Protein AF-A0A090AE04-F1 (afdb_monomer_lite)

Secondary structure (DSSP, 8-state):
-HHHHHHHHTT-SS---EEEES--SSS--HHHHHHHHHHHTT-SS-EEEE--TTSS----TT-SS------HHHHHHHHTTSSTT-S-PPP----

pLDDT: mean 79.74, std 17.1, range [38.91, 97.5]

Organism: NCBI:txid40754

Foldseek 3Di:
DLLVVLVVQQPDPPDQEEEAEEPQDQAQAPVSLVVSLVSNVSHPHAYYYDHDPRNAQDPPVPDPDGDRHDHPVVSCVSNPARHPRDDPDPDPPDD

Radius of gyration: 15.52 Å; chains: 1; bounding box: 36×17×54 Å

Sequence (95 aa):
MLQSTVKAINKVDDIDFVIVLGDLTKDAEPWNVDRFQEVMDELNMPWYVILGTNDISPVDTQATAQEPGVTHATMISTFQGHGFNGPQHPRRTNQ

InterPro domains:
  IPR004843 Calcineurin-like, phosphoesterase domain [PF00149] (3-55)
  IPR029052 Metallo-dependent phosphatase-like [SSF56300] (2-68)
  IPR042283 GpdQ, catalytic alpha/beta sandwich domain [G3DSA:3.60.21.40] (1-82)

Structure (mmCIF, N/CA/C/O backbone):
data_AF-A0A090AE04-F1
#
_entry.id   AF-A0A090AE04-F1
#
loop_
_atom_site.group_PDB
_atom_site.id
_atom_site.type_symbol
_atom_site.label_atom_id
_atom_site.label_alt_id
_atom_site.label_comp_id
_atom_site.label_asym_id
_atom_site.label_entity_id
_atom_site.label_seq_id
_atom_site.pdbx_PDB_ins_code
_atom_site.Cartn_x
_atom_site.Cartn_y
_atom_site.Cartn_z
_atom_site.occupancy
_atom_site.B_iso_or_equiv
_atom_site.auth_seq_id
_atom_site.auth_comp_id
_atom_site.auth_asym_id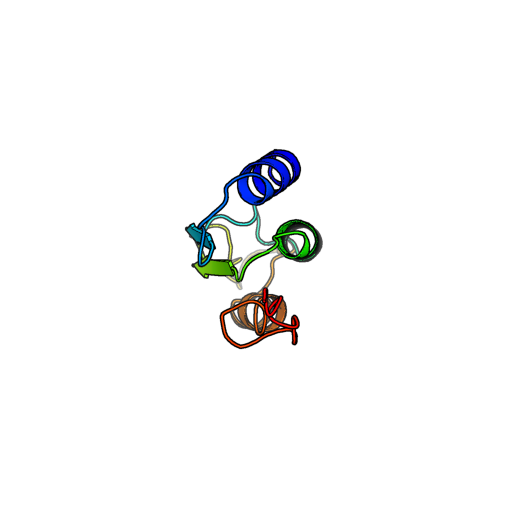
_atom_site.auth_atom_id
_atom_site.pdbx_PDB_model_num
ATOM 1 N N . MET A 1 1 ? -8.739 6.019 -7.085 1.00 84.50 1 MET A N 1
ATOM 2 C CA . MET A 1 1 ? -9.478 4.794 -6.709 1.00 84.50 1 MET A CA 1
ATOM 3 C C . MET A 1 1 ? -8.983 4.243 -5.374 1.00 84.50 1 MET A C 1
ATOM 5 O O . MET A 1 1 ? -9.778 4.214 -4.449 1.00 84.50 1 MET A O 1
ATOM 9 N N . LEU A 1 2 ? -7.687 3.928 -5.229 1.00 92.81 2 LEU A N 1
ATOM 10 C CA . LEU A 1 2 ? -7.108 3.366 -3.994 1.00 92.81 2 LEU A CA 1
ATOM 11 C C . LEU A 1 2 ? -7.425 4.169 -2.715 1.00 92.81 2 LEU A C 1
ATOM 13 O O . LEU A 1 2 ? -7.951 3.609 -1.761 1.00 92.81 2 LEU A O 1
ATOM 17 N N . GLN A 1 3 ? -7.224 5.492 -2.719 1.00 95.81 3 GLN A N 1
ATOM 18 C CA . GLN A 1 3 ? -7.538 6.348 -1.558 1.00 95.81 3 GLN A CA 1
ATOM 19 C C . GLN A 1 3 ? -9.007 6.270 -1.115 1.00 95.81 3 GLN A C 1
ATOM 21 O O . GLN A 1 3 ? -9.317 6.335 0.072 1.00 95.81 3 GLN A O 1
ATOM 26 N N . SER A 1 4 ? -9.939 6.150 -2.064 1.00 96.88 4 SER A N 1
ATOM 27 C CA . SER A 1 4 ? -11.364 6.010 -1.750 1.00 96.88 4 SER A CA 1
ATOM 28 C C . SER A 1 4 ? -11.651 4.666 -1.083 1.00 96.88 4 SER A C 1
ATOM 30 O O . SER A 1 4 ? -12.464 4.616 -0.164 1.00 96.88 4 SER A O 1
ATOM 32 N N . THR A 1 5 ? -10.957 3.606 -1.506 1.00 96.50 5 THR A N 1
ATOM 33 C CA . THR A 1 5 ? -11.030 2.274 -0.897 1.00 96.50 5 THR A CA 1
ATOM 34 C C . THR A 1 5 ? -10.484 2.285 0.525 1.00 96.50 5 THR A C 1
ATOM 36 O O . THR A 1 5 ? -11.178 1.829 1.427 1.00 96.50 5 THR A O 1
ATOM 39 N N . VAL A 1 6 ? -9.311 2.882 0.762 1.00 97.06 6 VAL A N 1
ATOM 40 C CA . VAL A 1 6 ? -8.736 3.015 2.114 1.00 97.06 6 VAL A CA 1
ATOM 41 C C . VAL A 1 6 ? -9.695 3.753 3.053 1.00 97.06 6 VAL A C 1
ATOM 43 O O . VAL A 1 6 ? -10.023 3.266 4.133 1.00 97.06 6 VAL A O 1
ATOM 46 N N . LYS A 1 7 ? -10.273 4.872 2.596 1.00 97.06 7 LYS A N 1
ATOM 47 C CA . LYS A 1 7 ? -11.298 5.608 3.357 1.00 97.06 7 LYS A CA 1
ATOM 48 C C . LYS A 1 7 ? -12.569 4.805 3.624 1.00 97.06 7 LYS A C 1
ATOM 50 O O . LYS A 1 7 ? -13.276 5.119 4.578 1.00 97.06 7 LYS A O 1
ATOM 55 N N . ALA A 1 8 ? -12.910 3.846 2.768 1.00 97.50 8 ALA A N 1
ATOM 56 C CA . ALA A 1 8 ? -14.056 2.970 2.975 1.00 97.50 8 ALA A CA 1
ATOM 57 C C . ALA A 1 8 ? -13.732 1.869 3.994 1.00 97.50 8 ALA A C 1
ATOM 59 O O . ALA A 1 8 ? -14.524 1.662 4.907 1.00 97.50 8 ALA A O 1
ATOM 60 N N . ILE A 1 9 ? -12.557 1.239 3.888 1.00 96.56 9 ILE A N 1
ATOM 61 C CA . ILE A 1 9 ? -12.075 0.216 4.829 1.00 96.56 9 ILE A CA 1
ATOM 62 C C . ILE A 1 9 ? -12.004 0.784 6.249 1.00 96.56 9 ILE A C 1
ATOM 64 O O . ILE A 1 9 ? -12.529 0.179 7.173 1.00 96.56 9 ILE A O 1
ATOM 68 N N . ASN A 1 10 ? -11.480 2.001 6.415 1.00 95.88 10 ASN A N 1
ATOM 69 C CA . ASN A 1 10 ? -11.385 2.667 7.719 1.00 95.88 10 ASN A CA 1
ATOM 70 C C . ASN A 1 10 ? -12.735 2.965 8.402 1.00 95.88 10 ASN A C 1
ATOM 72 O O . ASN A 1 10 ? -12.737 3.386 9.557 1.00 95.88 10 ASN A O 1
ATOM 76 N N . LYS A 1 11 ? -13.868 2.810 7.702 1.00 96.75 11 LYS A N 1
ATOM 77 C CA . LYS A 1 11 ? -15.223 2.959 8.265 1.00 96.75 11 LYS A CA 1
ATOM 78 C C . LYS A 1 11 ? -15.849 1.628 8.679 1.00 96.75 11 LYS A C 1
ATOM 80 O O . LYS A 1 11 ? -16.958 1.639 9.205 1.00 96.75 11 LYS A O 1
ATOM 85 N N . VAL A 1 12 ? -15.204 0.509 8.363 1.00 95.19 12 VAL A N 1
ATOM 86 C CA . VAL A 1 12 ? -15.659 -0.820 8.754 1.00 95.19 12 VAL A CA 1
ATOM 87 C C . VAL A 1 12 ? -15.004 -1.145 10.088 1.00 95.19 12 VAL A C 1
ATOM 89 O O . VAL A 1 12 ? -13.780 -1.233 10.182 1.00 95.19 12 VAL A O 1
ATOM 92 N N . ASP A 1 13 ? -15.828 -1.288 11.119 1.00 90.38 13 ASP A N 1
ATOM 93 C CA . ASP A 1 13 ? -15.381 -1.795 12.411 1.00 90.38 13 ASP A CA 1
ATOM 94 C C . ASP A 1 13 ? -15.061 -3.300 12.297 1.00 90.38 13 ASP A C 1
ATOM 96 O O . ASP A 1 13 ? -15.595 -3.982 11.423 1.00 90.38 13 ASP A O 1
ATOM 100 N N . ASP A 1 14 ? -14.218 -3.824 13.194 1.00 93.19 14 ASP A N 1
ATOM 101 C CA . ASP A 1 14 ? -13.904 -5.265 13.304 1.00 93.19 14 ASP A CA 1
ATOM 102 C C . ASP A 1 14 ? -13.069 -5.865 12.147 1.00 93.19 14 ASP A C 1
ATOM 104 O O . ASP A 1 14 ? -13.181 -7.042 11.812 1.00 93.19 14 ASP A O 1
ATOM 108 N N . ILE A 1 15 ? -12.200 -5.062 11.520 1.00 92.31 15 ILE A N 1
ATOM 109 C CA . ILE A 1 15 ? -11.152 -5.566 10.616 1.00 92.31 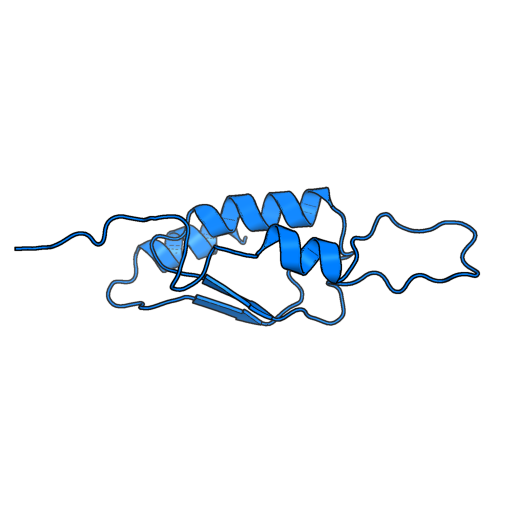15 ILE A CA 1
ATOM 110 C C . ILE A 1 15 ? -9.831 -5.673 11.378 1.00 92.31 15 ILE A C 1
ATOM 112 O O . ILE A 1 15 ? -9.240 -4.659 11.751 1.00 92.31 15 ILE A O 1
ATOM 116 N N . ASP A 1 16 ? -9.329 -6.898 11.536 1.00 91.12 16 ASP A N 1
ATOM 117 C CA . ASP A 1 16 ? -8.039 -7.149 12.189 1.00 91.12 16 ASP A CA 1
ATOM 118 C C . ASP A 1 16 ? -6.836 -6.733 11.329 1.00 91.12 16 ASP A C 1
ATOM 120 O O . ASP A 1 16 ? -5.821 -6.280 11.857 1.00 91.12 16 ASP A O 1
ATOM 124 N N . PHE A 1 17 ? -6.918 -6.923 10.008 1.00 93.44 17 PHE A N 1
ATOM 125 C CA . PHE A 1 17 ? -5.870 -6.564 9.049 1.00 93.44 17 PHE A CA 1
ATOM 126 C C . PHE A 1 17 ? -6.384 -6.583 7.601 1.00 93.44 17 PHE A C 1
ATOM 128 O O . PHE A 1 17 ? -7.434 -7.150 7.296 1.00 93.44 17 PHE A O 1
ATOM 135 N N . VAL A 1 18 ? -5.597 -6.012 6.688 1.00 94.50 18 VAL A N 1
ATOM 136 C CA . VAL A 1 18 ? -5.841 -6.012 5.237 1.00 94.50 18 VAL A CA 1
ATOM 137 C C . VAL A 1 18 ? -4.749 -6.800 4.508 1.00 94.50 18 VAL A C 1
ATOM 139 O O . VAL A 1 18 ? -3.577 -6.730 4.870 1.00 94.50 18 VAL A O 1
ATOM 142 N N . ILE A 1 19 ? -5.113 -7.531 3.451 1.00 94.38 19 ILE A N 1
ATOM 143 C CA . ILE A 1 19 ? -4.157 -8.133 2.510 1.00 94.38 19 ILE A CA 1
ATOM 144 C C . ILE A 1 19 ? -4.455 -7.613 1.103 1.00 94.38 19 ILE A C 1
ATOM 146 O O . ILE A 1 19 ? -5.594 -7.689 0.643 1.00 94.38 19 ILE A O 1
ATOM 150 N N . VAL A 1 20 ? -3.425 -7.133 0.408 1.00 94.00 20 VAL A N 1
ATOM 151 C CA . VAL A 1 20 ? -3.478 -6.767 -1.012 1.00 94.00 20 VAL A CA 1
ATOM 152 C C . VAL A 1 20 ? -2.808 -7.864 -1.839 1.00 94.00 20 VAL A C 1
ATOM 154 O O . VA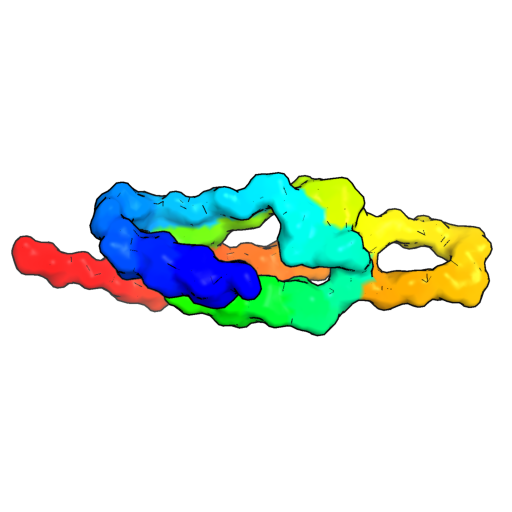L A 1 20 ? -1.667 -8.247 -1.582 1.00 94.00 20 VAL A O 1
ATOM 157 N N . LEU A 1 21 ? -3.538 -8.398 -2.817 1.00 92.38 21 LEU A N 1
ATOM 158 C CA . LEU A 1 21 ? -3.180 -9.614 -3.553 1.00 92.38 21 LEU A CA 1
ATOM 159 C C . LEU A 1 21 ? -2.473 -9.314 -4.886 1.00 92.38 21 LEU A C 1
ATOM 161 O O . LEU A 1 21 ? -2.907 -9.790 -5.932 1.00 92.38 21 LEU A O 1
ATOM 165 N N . GLY A 1 22 ? -1.382 -8.549 -4.836 1.00 89.69 22 GLY A N 1
ATOM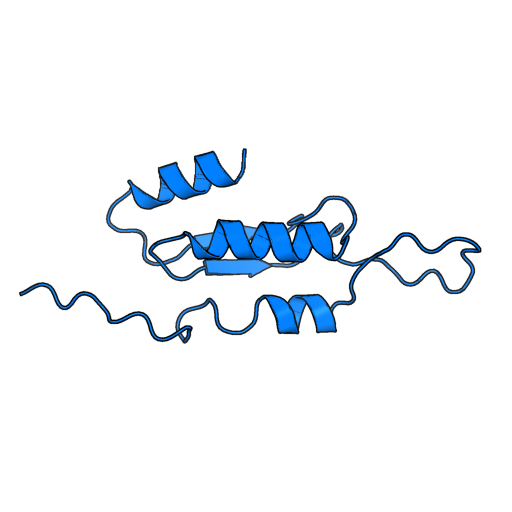 166 C CA . GLY A 1 22 ? -0.539 -8.261 -5.999 1.00 89.69 22 GLY A CA 1
ATOM 167 C C . GLY A 1 22 ? -1.075 -7.204 -6.952 1.00 89.69 22 GLY A C 1
ATOM 168 O O . GLY A 1 22 ? -2.152 -6.643 -6.750 1.00 89.69 22 GLY A O 1
ATOM 169 N N . ASP A 1 23 ? -0.256 -6.933 -7.969 1.00 88.69 23 ASP A N 1
ATOM 170 C CA . ASP A 1 23 ? -0.420 -5.865 -8.955 1.00 88.69 23 ASP A CA 1
ATOM 171 C C . ASP A 1 23 ? -0.661 -4.513 -8.263 1.00 88.69 23 ASP A C 1
ATOM 173 O O . ASP A 1 23 ? -1.606 -3.773 -8.549 1.00 88.69 23 ASP A O 1
ATOM 177 N N . LEU A 1 24 ? 0.218 -4.215 -7.301 1.00 89.19 24 LEU A N 1
ATOM 178 C CA . LEU A 1 24 ? 0.237 -2.979 -6.516 1.00 89.19 24 LEU A CA 1
ATOM 179 C C . LEU A 1 24 ? 0.471 -1.767 -7.419 1.00 89.19 24 LEU A C 1
ATOM 181 O O . LEU A 1 24 ? -0.069 -0.682 -7.190 1.00 89.19 24 LEU A O 1
ATOM 185 N N . THR A 1 25 ? 1.285 -1.966 -8.454 1.00 86.38 25 THR A N 1
ATOM 186 C CA . THR A 1 25 ? 1.613 -0.960 -9.459 1.00 86.38 25 THR A CA 1
ATOM 187 C C . THR A 1 25 ? 1.460 -1.529 -10.866 1.00 86.38 25 THR A C 1
ATOM 189 O O . THR A 1 25 ? 1.403 -2.739 -11.064 1.00 86.38 25 THR A O 1
ATOM 192 N N . LYS A 1 26 ? 1.378 -0.639 -11.861 1.00 83.12 26 LYS A N 1
ATOM 193 C CA . LYS A 1 26 ? 1.258 -1.044 -13.265 1.00 83.12 26 LYS A CA 1
ATOM 194 C C . LYS A 1 26 ? 2.578 -1.576 -13.832 1.00 83.12 26 LYS A C 1
ATOM 196 O O . LYS A 1 26 ? 2.551 -2.569 -14.543 1.00 83.12 26 LYS A O 1
ATOM 201 N N . ASP A 1 27 ? 3.688 -0.908 -13.513 1.00 80.50 27 ASP A N 1
ATOM 202 C CA . ASP A 1 27 ? 4.989 -1.132 -14.160 1.00 80.50 27 ASP A CA 1
ATOM 203 C C . ASP A 1 27 ? 6.167 -1.129 -13.144 1.00 80.50 27 ASP A C 1
ATOM 205 O O . ASP A 1 27 ? 7.310 -0.867 -13.504 1.00 80.50 27 ASP A O 1
ATOM 209 N N . ALA A 1 28 ? 5.912 -1.373 -11.847 1.00 82.81 28 ALA A N 1
ATOM 210 C CA . ALA A 1 28 ? 6.925 -1.365 -10.773 1.00 82.81 28 ALA A CA 1
ATOM 211 C C . ALA A 1 28 ? 7.725 -0.050 -10.627 1.00 82.81 28 ALA A C 1
ATOM 213 O O . ALA A 1 28 ? 8.821 -0.042 -10.060 1.00 82.81 28 ALA A O 1
ATOM 214 N N . GLU A 1 29 ? 7.192 1.070 -11.121 1.00 88.06 29 GLU A N 1
ATOM 215 C CA . GLU A 1 29 ? 7.878 2.365 -11.087 1.00 88.06 29 GLU A CA 1
ATOM 216 C C . GLU A 1 29 ? 8.077 2.855 -9.641 1.00 88.06 29 GLU A C 1
ATOM 218 O O . GLU A 1 29 ? 7.101 2.886 -8.883 1.00 88.06 29 GLU A O 1
ATOM 223 N N . PRO A 1 30 ? 9.286 3.313 -9.24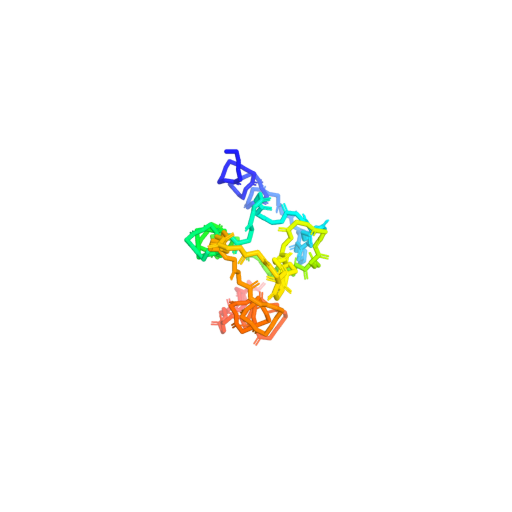9 1.00 87.19 30 PRO A N 1
ATOM 224 C CA . PRO A 1 30 ? 9.580 3.684 -7.862 1.00 87.19 30 PRO A CA 1
ATOM 225 C C . PRO A 1 30 ? 8.578 4.674 -7.253 1.00 87.19 30 PRO A C 1
ATOM 227 O O . PRO A 1 30 ? 8.094 4.465 -6.148 1.00 87.19 30 PRO A O 1
ATOM 230 N N . TRP A 1 31 ? 8.174 5.704 -8.004 1.00 89.00 31 TRP A N 1
ATOM 231 C CA . TRP A 1 31 ? 7.211 6.701 -7.522 1.00 89.00 31 TRP A CA 1
ATOM 232 C C . TRP A 1 31 ? 5.802 6.136 -7.315 1.00 89.00 31 TRP A C 1
ATOM 234 O O . TRP A 1 31 ? 5.067 6.638 -6.468 1.00 89.00 31 TRP A O 1
ATOM 244 N N . ASN A 1 32 ? 5.401 5.106 -8.066 1.00 90.06 32 ASN A N 1
ATOM 245 C CA . ASN A 1 32 ? 4.118 4.439 -7.848 1.00 90.06 32 ASN A CA 1
ATOM 246 C C . ASN A 1 32 ? 4.177 3.533 -6.620 1.00 90.06 32 ASN A C 1
ATOM 248 O O . ASN A 1 32 ? 3.175 3.410 -5.921 1.00 90.06 32 ASN A O 1
ATOM 252 N N . VAL A 1 33 ? 5.337 2.931 -6.351 1.00 90.75 33 VAL A N 1
ATOM 253 C CA . VAL A 1 33 ? 5.578 2.132 -5.146 1.00 90.75 33 VAL A CA 1
ATOM 254 C C . VAL A 1 33 ? 5.520 3.022 -3.903 1.00 90.75 33 VAL A C 1
ATOM 256 O O . VAL A 1 33 ? 4.761 2.721 -2.981 1.00 90.75 33 VAL A O 1
ATOM 259 N N . ASP A 1 34 ? 6.221 4.158 -3.923 1.00 91.12 34 ASP A N 1
ATOM 260 C CA . ASP A 1 34 ? 6.182 5.153 -2.845 1.00 91.12 34 ASP A CA 1
ATOM 261 C C . ASP A 1 34 ? 4.750 5.665 -2.637 1.00 91.12 34 ASP A C 1
ATOM 263 O O . ASP A 1 34 ? 4.220 5.663 -1.526 1.00 91.12 34 ASP A O 1
ATOM 267 N N . ARG A 1 35 ? 4.063 6.024 -3.730 1.00 93.50 35 ARG A N 1
ATOM 268 C CA . ARG A 1 35 ? 2.686 6.521 -3.667 1.00 93.50 35 ARG A CA 1
ATOM 269 C C . ARG A 1 35 ? 1.704 5.472 -3.150 1.00 93.50 35 ARG A C 1
ATOM 271 O O . ARG A 1 35 ? 0.753 5.824 -2.453 1.00 93.50 35 ARG A O 1
ATOM 278 N N . PHE A 1 36 ? 1.891 4.205 -3.510 1.00 94.06 36 PHE A N 1
ATOM 279 C CA . PHE A 1 36 ? 1.088 3.105 -2.989 1.00 94.06 36 PHE A CA 1
ATOM 280 C C . PHE A 1 36 ? 1.267 2.991 -1.474 1.00 94.06 36 PHE A C 1
ATOM 282 O O . PHE A 1 36 ? 0.268 2.973 -0.754 1.00 94.06 36 PHE A O 1
ATOM 289 N N . GLN A 1 37 ? 2.516 2.988 -0.996 1.00 92.75 37 GLN A N 1
ATOM 290 C CA . GLN A 1 37 ? 2.827 2.928 0.430 1.00 92.75 37 GLN A CA 1
ATOM 291 C C . GLN A 1 37 ? 2.171 4.086 1.191 1.00 92.75 37 GLN A C 1
ATOM 293 O O . GLN A 1 37 ? 1.430 3.842 2.135 1.00 92.75 37 GLN A O 1
ATOM 298 N N . GLU A 1 38 ? 2.355 5.328 0.736 1.00 93.81 38 GLU A N 1
ATOM 299 C CA . GLU A 1 38 ? 1.763 6.511 1.375 1.00 93.81 38 GLU A CA 1
ATOM 300 C C . GLU A 1 38 ? 0.245 6.400 1.560 1.00 93.81 38 GLU A C 1
ATOM 302 O O . GLU A 1 38 ? -0.296 6.844 2.567 1.00 93.81 38 GLU A O 1
ATOM 307 N N . VAL A 1 39 ? -0.462 5.842 0.570 1.00 95.56 39 VAL A N 1
ATOM 308 C CA . VAL A 1 39 ? -1.919 5.672 0.650 1.00 95.56 39 VAL A CA 1
ATOM 309 C C . VAL A 1 39 ? -2.295 4.531 1.593 1.00 95.56 39 VAL A C 1
ATOM 311 O O . VAL A 1 39 ? -3.296 4.637 2.298 1.00 95.56 39 VAL A O 1
ATOM 314 N N . MET A 1 40 ? -1.533 3.439 1.599 1.00 94.69 40 MET A N 1
ATOM 315 C CA . MET A 1 40 ? -1.778 2.300 2.485 1.00 94.69 40 MET A CA 1
ATOM 316 C C . MET A 1 40 ? -1.470 2.625 3.949 1.00 94.69 40 MET A C 1
ATOM 318 O O . MET A 1 40 ? -2.179 2.142 4.828 1.00 94.69 40 MET A O 1
ATOM 322 N N . ASP A 1 41 ? -0.509 3.514 4.207 1.00 92.62 41 ASP A N 1
ATOM 323 C CA . ASP A 1 41 ? -0.177 4.031 5.541 1.00 92.62 41 ASP A CA 1
ATOM 324 C C . ASP A 1 41 ? -1.323 4.860 6.163 1.00 92.62 41 ASP A C 1
ATOM 326 O O . ASP A 1 41 ? -1.311 5.140 7.360 1.00 92.62 41 ASP A O 1
ATOM 330 N N . GLU A 1 42 ? -2.357 5.218 5.386 1.00 94.62 42 GLU A N 1
ATOM 331 C CA . GLU A 1 42 ? -3.598 5.809 5.907 1.00 94.62 42 GLU A CA 1
ATOM 332 C C . GLU A 1 42 ? -4.569 4.761 6.508 1.00 94.62 42 GLU A C 1
ATOM 334 O O . GLU A 1 42 ? -5.596 5.148 7.075 1.00 94.62 42 GLU A O 1
ATOM 339 N N . LEU A 1 43 ? -4.317 3.449 6.381 1.00 93.81 43 LEU A N 1
ATOM 340 C CA . LEU A 1 43 ? -5.147 2.405 7.004 1.00 93.81 43 LEU A CA 1
ATOM 341 C C . LEU A 1 43 ? -5.002 2.407 8.533 1.00 93.81 43 LEU A C 1
ATOM 343 O O . LEU A 1 43 ? -3.910 2.496 9.082 1.00 93.81 43 LEU A O 1
ATOM 347 N N . ASN A 1 44 ? -6.123 2.229 9.235 1.00 92.31 44 ASN A N 1
ATOM 348 C CA . ASN A 1 44 ? -6.166 2.197 10.704 1.00 92.31 44 ASN A CA 1
ATOM 349 C C . ASN A 1 44 ? -5.748 0.844 11.314 1.00 92.31 44 ASN A C 1
ATOM 351 O O . ASN A 1 44 ? -5.762 0.687 12.536 1.00 92.31 44 ASN A O 1
ATOM 355 N N . MET A 1 45 ? -5.440 -0.145 10.480 1.00 91.44 45 MET A N 1
ATOM 356 C CA . MET A 1 45 ? -5.120 -1.520 10.853 1.00 91.44 45 MET A CA 1
ATOM 357 C C . MET A 1 45 ? -3.885 -2.007 10.084 1.00 91.44 45 MET A C 1
ATOM 359 O O . MET A 1 45 ? -3.569 -1.449 9.031 1.00 91.44 45 MET A O 1
ATOM 363 N N . PRO A 1 46 ? -3.203 -3.061 10.569 1.00 92.06 46 PRO A N 1
ATOM 364 C CA . PRO A 1 46 ? -2.084 -3.663 9.857 1.00 92.06 46 PRO A CA 1
ATOM 365 C C . PRO A 1 46 ? -2.452 -4.066 8.431 1.00 92.06 46 PRO A C 1
ATOM 367 O O . PRO A 1 46 ? -3.559 -4.553 8.175 1.00 92.06 46 PRO A O 1
ATOM 370 N N . TRP A 1 47 ? -1.498 -3.942 7.515 1.00 93.00 47 TRP A N 1
ATOM 371 C CA . TRP A 1 47 ? -1.682 -4.376 6.138 1.00 93.00 47 TRP A CA 1
ATOM 372 C C . TRP A 1 47 ? -0.487 -5.174 5.624 1.00 93.00 47 TRP A C 1
ATOM 374 O O . TRP A 1 47 ? 0.649 -5.027 6.075 1.00 93.00 47 TRP A O 1
ATOM 384 N N . TYR A 1 48 ? -0.772 -6.061 4.678 1.00 92.00 48 TYR A N 1
ATOM 385 C CA . TYR A 1 48 ? 0.211 -6.906 4.015 1.00 92.00 48 TYR A CA 1
ATOM 386 C C . TYR A 1 48 ? 0.004 -6.854 2.513 1.00 92.00 48 TYR A C 1
ATOM 388 O O . TYR A 1 48 ? -1.120 -6.715 2.028 1.00 92.00 48 TYR A O 1
ATOM 396 N N . VAL A 1 49 ? 1.090 -7.038 1.776 1.00 92.00 49 VAL A N 1
ATOM 397 C CA . VAL A 1 49 ? 1.061 -7.188 0.325 1.00 92.00 49 VAL A CA 1
ATOM 398 C C . VAL A 1 49 ? 1.653 -8.530 -0.067 1.00 92.00 49 VAL A C 1
ATOM 400 O O . VAL A 1 49 ? 2.616 -9.011 0.530 1.00 92.00 49 VAL A O 1
ATOM 403 N N . ILE A 1 50 ? 1.071 -9.122 -1.097 1.00 90.56 50 ILE A N 1
ATOM 404 C CA . ILE A 1 50 ? 1.683 -10.185 -1.887 1.00 90.56 50 ILE A CA 1
ATOM 405 C C . ILE A 1 50 ? 2.106 -9.535 -3.202 1.00 90.56 50 ILE A C 1
ATOM 407 O O . ILE A 1 50 ? 1.361 -8.709 -3.715 1.00 90.56 50 ILE A O 1
ATOM 411 N N . LEU A 1 51 ? 3.285 -9.864 -3.731 1.00 87.88 51 LEU A N 1
ATOM 412 C CA . LEU A 1 51 ? 3.722 -9.332 -5.025 1.00 87.88 51 LEU A CA 1
ATOM 413 C C . LEU A 1 51 ? 3.027 -10.082 -6.165 1.00 87.88 51 LEU A C 1
ATOM 415 O O . LEU A 1 51 ? 2.984 -11.314 -6.171 1.00 87.88 51 LEU A O 1
ATOM 419 N N . GLY A 1 52 ? 2.475 -9.321 -7.105 1.00 83.38 52 GLY A N 1
ATOM 420 C CA . GLY A 1 52 ? 1.880 -9.798 -8.346 1.00 83.38 52 GLY A CA 1
ATOM 421 C C . GLY A 1 52 ? 2.889 -9.874 -9.487 1.00 83.38 52 GLY A C 1
ATOM 422 O O . GLY A 1 52 ? 4.094 -9.700 -9.305 1.00 83.38 52 GLY A O 1
ATOM 423 N N . THR A 1 53 ? 2.384 -10.140 -10.691 1.00 79.44 53 THR A N 1
ATOM 424 C CA . THR A 1 53 ? 3.244 -10.331 -11.872 1.00 79.44 53 THR A CA 1
ATOM 425 C C . THR A 1 53 ? 3.815 -9.003 -12.373 1.00 79.44 53 THR A C 1
ATOM 427 O O . THR A 1 53 ? 4.924 -8.989 -12.895 1.00 79.44 53 THR A O 1
ATOM 430 N N . ASN A 1 54 ? 3.096 -7.892 -12.176 1.00 77.75 54 ASN A N 1
ATOM 431 C CA . ASN A 1 54 ? 3.509 -6.561 -12.640 1.00 77.75 54 ASN A CA 1
ATOM 432 C C . ASN A 1 54 ? 4.313 -5.759 -11.600 1.00 77.75 54 ASN A C 1
ATOM 434 O O . ASN A 1 54 ? 4.743 -4.639 -11.863 1.00 77.75 54 ASN A O 1
ATOM 438 N N . ASP A 1 55 ? 4.532 -6.321 -10.410 1.00 73.62 55 ASP A N 1
ATOM 439 C CA . ASP A 1 55 ? 5.196 -5.631 -9.297 1.00 73.62 55 ASP A CA 1
ATOM 440 C C . ASP A 1 55 ? 6.722 -5.744 -9.329 1.00 73.62 55 ASP A C 1
ATOM 442 O O . ASP A 1 55 ? 7.418 -5.166 -8.498 1.00 73.62 55 ASP A O 1
ATOM 446 N N . ILE A 1 56 ? 7.270 -6.503 -10.272 1.00 71.19 56 ILE A N 1
ATOM 447 C CA . ILE A 1 56 ? 8.709 -6.673 -10.427 1.00 71.19 56 ILE A CA 1
ATOM 448 C C . ILE A 1 56 ? 9.038 -6.454 -11.891 1.00 71.19 56 ILE A C 1
ATOM 450 O O . ILE A 1 56 ? 8.468 -7.108 -12.760 1.00 71.19 56 ILE A O 1
ATOM 454 N N . SER A 1 57 ? 10.005 -5.582 -12.160 1.00 66.19 57 SER A N 1
ATOM 455 C CA . SER A 1 57 ? 10.566 -5.488 -13.501 1.00 66.19 57 SER A CA 1
ATOM 456 C C . SER A 1 57 ? 11.580 -6.620 -13.692 1.00 66.19 57 SER A C 1
ATOM 458 O O . SER A 1 57 ? 12.585 -6.666 -12.967 1.00 66.19 57 SER A O 1
ATOM 460 N N . PRO A 1 58 ? 11.344 -7.583 -14.606 1.00 60.03 58 PRO A N 1
ATOM 461 C CA . PRO A 1 58 ? 12.391 -8.511 -14.988 1.00 60.03 58 PRO A CA 1
ATOM 462 C C . PRO A 1 58 ? 13.513 -7.689 -15.617 1.00 60.03 58 PRO A C 1
ATOM 464 O O . PRO A 1 58 ? 13.300 -6.968 -16.589 1.00 60.03 58 PRO A O 1
ATOM 467 N N . VAL A 1 59 ? 14.718 -7.787 -15.054 1.00 56.56 59 VAL A N 1
ATOM 468 C CA . VAL A 1 59 ? 15.900 -7.161 -15.646 1.00 56.56 59 VAL A CA 1
ATOM 469 C C . VAL A 1 59 ? 16.153 -7.850 -16.982 1.00 56.56 59 VAL A C 1
ATOM 471 O O . VAL A 1 59 ? 16.797 -8.899 -17.041 1.00 56.56 59 VAL A O 1
ATOM 474 N N . ASP A 1 60 ? 15.636 -7.278 -18.064 1.00 59.47 60 ASP A N 1
ATOM 475 C CA . ASP A 1 60 ? 16.031 -7.691 -19.396 1.00 59.47 60 ASP A CA 1
ATOM 476 C C . ASP A 1 60 ? 17.448 -7.166 -19.633 1.00 59.47 60 ASP A C 1
ATOM 478 O O . ASP A 1 60 ? 17.684 -5.998 -19.947 1.00 59.47 60 ASP A O 1
ATOM 482 N N . THR A 1 61 ? 18.417 -8.055 -19.416 1.00 57.53 61 THR A N 1
ATOM 483 C CA . THR A 1 61 ? 19.843 -7.788 -19.648 1.00 57.53 61 THR A CA 1
ATOM 484 C C . THR A 1 61 ? 20.172 -7.447 -21.107 1.00 57.53 61 THR A C 1
ATOM 486 O O . THR A 1 61 ? 21.294 -7.020 -21.376 1.00 57.53 61 THR A O 1
ATOM 489 N N . GLN A 1 62 ? 19.227 -7.618 -22.042 1.00 55.88 62 GLN A N 1
ATOM 490 C CA . GLN A 1 62 ? 19.382 -7.283 -23.458 1.00 55.88 62 GLN A CA 1
ATOM 491 C C . GLN A 1 62 ? 18.552 -6.069 -23.905 1.00 55.88 62 GLN A C 1
ATOM 493 O O . GLN A 1 62 ? 18.714 -5.618 -25.041 1.00 55.88 62 GLN A O 1
ATOM 498 N N . ALA A 1 63 ? 17.704 -5.501 -23.041 1.00 62.28 63 ALA A N 1
ATOM 499 C CA . ALA A 1 63 ? 16.910 -4.328 -23.389 1.00 62.28 63 ALA A CA 1
ATOM 500 C C . ALA A 1 63 ? 17.783 -3.065 -23.457 1.00 62.28 63 ALA A C 1
ATOM 502 O O . ALA A 1 63 ? 18.452 -2.678 -22.500 1.00 62.28 63 ALA A O 1
ATOM 503 N N . THR A 1 64 ? 17.739 -2.375 -24.599 1.00 57.00 64 THR A N 1
ATOM 504 C CA . THR A 1 64 ? 18.451 -1.104 -24.830 1.00 57.00 64 THR A CA 1
ATOM 505 C C . THR A 1 64 ? 17.814 0.090 -24.116 1.00 57.00 64 THR A C 1
ATOM 507 O O . THR A 1 64 ? 18.428 1.151 -24.025 1.00 57.00 64 THR A O 1
ATOM 510 N N . ALA A 1 65 ? 16.589 -0.075 -23.617 1.00 58.44 65 ALA A N 1
ATOM 511 C CA . ALA A 1 65 ? 15.885 0.867 -22.763 1.00 58.44 65 ALA A CA 1
ATOM 512 C C . ALA A 1 65 ? 15.239 0.064 -21.630 1.00 58.44 65 ALA A C 1
ATOM 514 O O . ALA A 1 65 ? 14.314 -0.706 -21.872 1.00 58.44 65 ALA A O 1
ATOM 515 N N . GLN A 1 66 ? 15.764 0.198 -20.413 1.00 60.72 66 GLN A N 1
ATOM 516 C CA . GLN A 1 66 ? 15.103 -0.342 -19.229 1.00 60.72 66 GLN A CA 1
ATOM 517 C C . GLN A 1 66 ? 14.033 0.651 -18.794 1.00 60.72 66 GLN A C 1
ATOM 519 O O . GLN A 1 66 ? 14.338 1.817 -18.533 1.00 60.72 66 GLN A O 1
ATOM 524 N N . GLU A 1 67 ? 12.784 0.197 -18.731 1.00 64.94 67 GLU A N 1
ATOM 525 C CA . GLU A 1 67 ? 11.754 0.955 -18.031 1.00 64.94 67 GLU A CA 1
ATOM 526 C C . GLU A 1 67 ? 12.117 1.023 -16.538 1.00 64.94 67 GLU A C 1
ATOM 528 O O . GLU A 1 67 ? 12.660 0.055 -15.989 1.00 64.94 67 GLU A O 1
ATOM 533 N N . PRO A 1 68 ? 11.903 2.175 -15.880 1.00 67.44 68 PRO A N 1
ATOM 534 C CA . PRO A 1 68 ? 12.255 2.350 -14.481 1.00 67.44 68 PRO A CA 1
ATOM 535 C C . PRO A 1 68 ? 11.387 1.425 -13.630 1.00 67.44 68 PRO A C 1
ATOM 537 O O . PRO A 1 68 ? 10.218 1.702 -13.404 1.00 67.44 68 PRO A O 1
ATOM 540 N N . GLY A 1 69 ? 11.972 0.335 -13.145 1.00 75.88 69 GLY A N 1
ATOM 541 C CA . GLY A 1 69 ? 11.300 -0.632 -12.289 1.00 75.88 69 GLY A CA 1
ATOM 542 C C . GLY A 1 69 ? 12.126 -0.956 -11.055 1.00 75.88 69 GLY A C 1
ATOM 543 O O . GLY A 1 69 ? 13.357 -0.869 -11.066 1.00 75.88 69 GLY A O 1
ATOM 544 N N . VAL A 1 70 ? 11.451 -1.325 -9.972 1.00 81.06 70 VAL A N 1
ATOM 545 C CA . VAL A 1 70 ? 12.112 -1.730 -8.730 1.00 81.06 70 VAL A CA 1
ATOM 546 C C . VAL A 1 70 ? 12.362 -3.236 -8.666 1.00 81.06 70 VAL A C 1
ATOM 548 O O . VAL A 1 70 ? 11.712 -4.047 -9.326 1.00 81.06 70 VAL A O 1
ATOM 551 N N . THR A 1 71 ? 13.332 -3.619 -7.834 1.00 83.50 71 THR A N 1
ATOM 552 C CA . THR A 1 71 ? 13.667 -5.026 -7.585 1.00 83.50 71 THR A CA 1
ATOM 553 C C . THR A 1 71 ? 12.780 -5.635 -6.495 1.00 83.50 71 THR A C 1
ATOM 555 O O . THR A 1 71 ? 12.219 -4.921 -5.663 1.00 83.50 71 THR A O 1
ATOM 558 N N . HIS A 1 72 ? 12.762 -6.970 -6.404 1.00 82.19 72 HIS A N 1
ATOM 559 C 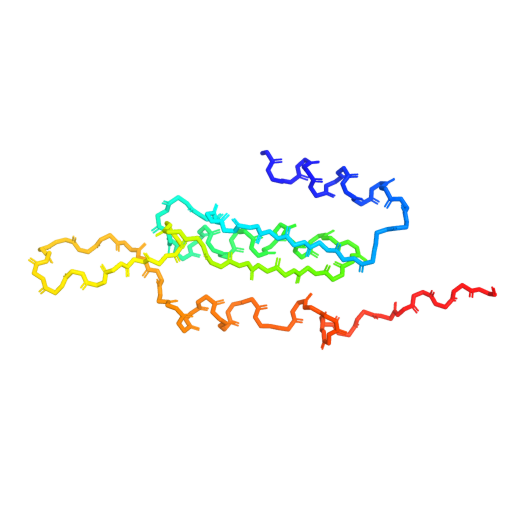CA . HIS A 1 72 ? 12.190 -7.691 -5.256 1.00 82.19 72 HIS A CA 1
ATOM 560 C C . HIS A 1 72 ? 12.720 -7.180 -3.908 1.00 82.19 72 HIS A C 1
ATOM 562 O O . HIS A 1 72 ? 11.957 -7.032 -2.958 1.00 82.19 72 HIS A O 1
ATOM 568 N N . ALA A 1 73 ? 14.027 -6.914 -3.813 1.00 84.31 73 ALA A N 1
ATOM 569 C CA . ALA A 1 73 ? 14.645 -6.439 -2.578 1.00 84.31 73 ALA A CA 1
ATOM 570 C C . ALA A 1 73 ? 14.136 -5.044 -2.196 1.00 84.31 73 ALA A C 1
ATOM 572 O O . ALA A 1 73 ? 13.867 -4.792 -1.024 1.00 84.31 73 ALA A O 1
ATOM 573 N N . THR A 1 74 ? 13.948 -4.172 -3.190 1.00 85.38 74 THR A N 1
ATOM 574 C CA . THR A 1 74 ? 13.355 -2.848 -2.997 1.00 85.38 74 THR A CA 1
ATOM 575 C C . THR A 1 74 ? 11.924 -2.973 -2.481 1.00 85.38 74 THR A C 1
ATOM 577 O O . THR A 1 74 ? 11.629 -2.414 -1.432 1.00 85.38 74 THR A O 1
ATOM 580 N N . MET A 1 75 ? 11.078 -3.788 -3.124 1.00 86.69 75 MET A N 1
ATOM 581 C CA . MET A 1 75 ? 9.702 -4.030 -2.666 1.00 86.69 75 MET A CA 1
ATOM 582 C C . MET A 1 75 ? 9.647 -4.549 -1.223 1.00 86.69 75 MET A C 1
ATOM 584 O O . MET A 1 75 ? 8.867 -4.052 -0.414 1.00 86.69 75 MET A O 1
ATOM 588 N N . ILE A 1 76 ? 10.511 -5.511 -0.873 1.00 85.94 76 ILE A N 1
ATOM 589 C CA . ILE A 1 76 ? 10.615 -6.012 0.504 1.00 85.94 76 ILE A CA 1
ATOM 590 C C . ILE A 1 76 ? 10.988 -4.869 1.449 1.00 85.94 76 ILE A C 1
ATOM 592 O O . ILE A 1 76 ? 10.323 -4.694 2.462 1.00 85.94 76 ILE A O 1
ATOM 596 N N . SER A 1 77 ? 12.016 -4.082 1.118 1.00 85.69 77 SER A N 1
ATOM 597 C CA . SER A 1 77 ? 12.474 -2.990 1.980 1.00 85.69 77 SER A CA 1
ATOM 598 C C . SER A 1 77 ? 11.428 -1.891 2.173 1.00 85.69 77 SER A C 1
ATOM 600 O O . SER A 1 77 ? 11.304 -1.380 3.281 1.00 85.69 77 SER A O 1
ATOM 602 N N . THR A 1 78 ? 10.649 -1.568 1.137 1.00 87.19 78 THR A N 1
ATOM 603 C CA . THR A 1 78 ? 9.609 -0.536 1.195 1.00 87.19 78 THR A CA 1
ATOM 604 C C . THR A 1 78 ? 8.441 -0.956 2.083 1.00 87.19 78 THR A C 1
ATOM 606 O O . THR A 1 78 ? 7.939 -0.162 2.875 1.00 87.19 78 THR A O 1
ATOM 609 N N . PHE A 1 79 ? 8.004 -2.213 1.977 1.00 87.44 79 PHE A N 1
ATOM 610 C CA . PHE A 1 79 ? 6.812 -2.690 2.683 1.00 87.44 79 PHE A CA 1
ATOM 611 C C . PHE A 1 79 ? 7.112 -3.365 4.026 1.00 87.44 79 PHE A C 1
ATOM 613 O O . PHE A 1 79 ? 6.198 -3.735 4.770 1.00 87.44 79 PHE A O 1
ATOM 620 N N . GLN A 1 80 ? 8.388 -3.532 4.367 1.00 83.25 80 GLN A N 1
ATOM 621 C CA . GLN A 1 80 ? 8.789 -4.091 5.647 1.00 83.25 80 GLN A CA 1
ATOM 622 C C . GLN A 1 80 ? 8.367 -3.166 6.796 1.00 83.25 80 GLN A C 1
ATOM 624 O O . GLN A 1 80 ? 8.685 -1.984 6.819 1.00 83.25 80 GLN A O 1
ATOM 629 N N . GLY A 1 81 ? 7.708 -3.742 7.804 1.00 75.50 81 GLY A N 1
ATOM 630 C CA . GLY A 1 81 ? 7.362 -3.028 9.035 1.00 75.50 81 GLY A CA 1
ATOM 631 C C . GLY A 1 81 ? 5.949 -2.448 9.097 1.00 75.50 81 GLY A C 1
ATOM 632 O O . GLY A 1 81 ? 5.660 -1.786 10.080 1.00 75.50 81 GLY A O 1
ATOM 633 N N . HIS A 1 82 ? 5.063 -2.736 8.138 1.00 70.81 82 HIS A N 1
ATOM 634 C CA . HIS A 1 82 ? 3.659 -2.266 8.143 1.00 70.81 82 HIS A CA 1
ATOM 635 C C . HIS A 1 82 ? 2.617 -3.305 8.621 1.00 70.81 82 HIS A C 1
ATOM 637 O O . HIS A 1 82 ? 1.423 -3.024 8.717 1.00 70.81 82 HIS A O 1
ATOM 643 N N . GLY A 1 83 ? 3.069 -4.527 8.932 1.00 65.38 83 GLY A N 1
ATOM 644 C CA . GLY A 1 83 ? 2.238 -5.634 9.436 1.00 65.38 83 GLY A CA 1
ATOM 645 C C . GLY A 1 83 ? 2.095 -5.670 10.967 1.00 65.38 83 GLY A C 1
ATOM 646 O O . GLY A 1 83 ? 2.354 -4.686 11.648 1.00 65.38 83 GLY A O 1
ATOM 647 N N . PHE A 1 84 ? 1.754 -6.836 11.544 1.00 54.38 84 PHE A N 1
ATOM 648 C CA . PHE A 1 84 ? 1.469 -7.036 12.989 1.00 54.38 84 PHE A CA 1
ATOM 649 C C . PHE A 1 84 ? 2.550 -6.494 13.949 1.00 54.38 84 PHE A C 1
ATOM 651 O O . PHE A 1 84 ? 2.287 -6.314 15.136 1.00 54.38 84 PHE A O 1
ATOM 658 N N . ASN A 1 85 ? 3.763 -6.253 13.439 1.00 56.12 85 ASN A N 1
ATOM 659 C CA . ASN A 1 85 ? 4.925 -5.774 14.179 1.00 56.12 85 ASN A CA 1
ATOM 660 C C . ASN A 1 85 ? 5.441 -4.373 13.758 1.00 56.12 85 ASN A C 1
ATOM 662 O O . ASN A 1 85 ? 6.569 -4.042 14.122 1.00 56.12 85 ASN A O 1
ATOM 666 N N . GLY A 1 86 ? 4.683 -3.515 13.060 1.00 49.81 86 GLY A N 1
ATOM 667 C CA . GLY A 1 86 ? 5.075 -2.093 12.959 1.00 49.81 86 GLY A CA 1
ATOM 668 C C . GLY A 1 86 ? 4.023 -1.143 12.363 1.00 49.81 86 GLY A C 1
ATOM 669 O O . GLY A 1 86 ? 2.922 -1.601 12.073 1.00 49.81 86 GLY A O 1
ATOM 670 N N . PRO A 1 87 ? 4.315 0.172 12.225 1.00 46.75 87 PRO A N 1
ATOM 671 C CA . PRO A 1 87 ? 5.221 0.993 13.032 1.00 46.75 87 PRO A CA 1
ATOM 672 C C . PRO A 1 87 ? 4.499 1.380 14.333 1.00 46.75 87 PRO A C 1
ATOM 674 O O . PRO A 1 87 ? 3.473 2.036 14.272 1.00 46.75 87 PRO A O 1
ATOM 677 N N . GLN A 1 88 ? 4.991 0.932 15.497 1.00 49.31 88 GLN A N 1
ATOM 678 C CA . GLN A 1 88 ? 4.462 1.186 16.860 1.00 49.31 88 GLN A CA 1
ATOM 679 C C . GLN A 1 88 ? 3.177 2.041 16.951 1.00 49.31 88 GLN A C 1
ATOM 681 O O . GLN A 1 88 ? 3.206 3.185 17.405 1.00 49.31 88 GLN A O 1
ATOM 686 N N . HIS A 1 89 ? 2.035 1.482 16.553 1.00 46.38 89 HIS A N 1
ATOM 687 C CA . HIS A 1 89 ? 0.757 2.150 16.741 1.00 46.38 89 HIS A CA 1
ATOM 688 C C . HIS A 1 89 ? 0.252 1.741 18.129 1.00 46.38 89 HIS A C 1
ATOM 690 O O . HIS A 1 89 ? 0.106 0.539 18.385 1.00 46.38 89 HIS A O 1
ATOM 696 N N . PRO A 1 90 ? 0.023 2.675 19.074 1.00 41.62 90 PRO A N 1
ATOM 697 C CA . PRO A 1 90 ? -0.532 2.308 20.364 1.00 41.62 90 PRO A CA 1
ATOM 698 C C . PRO A 1 90 ? -1.893 1.683 20.093 1.00 41.62 90 PRO A C 1
ATOM 700 O O . PRO A 1 90 ? -2.781 2.342 19.544 1.00 41.62 90 PRO A O 1
ATOM 703 N N . ARG A 1 91 ? -2.051 0.403 20.459 1.00 44.53 91 ARG A N 1
ATOM 704 C CA . ARG A 1 91 ? -3.377 -0.199 20.585 1.00 44.53 91 ARG A CA 1
ATOM 705 C C . ARG A 1 91 ? -4.194 0.805 21.382 1.00 44.53 91 ARG A C 1
ATOM 707 O O . ARG A 1 91 ? -3.798 1.149 22.497 1.00 44.53 91 ARG A O 1
ATOM 714 N N . ARG A 1 92 ? -5.294 1.304 20.820 1.00 44.84 92 ARG A N 1
ATOM 715 C CA . ARG A 1 92 ? -6.300 1.973 21.638 1.00 44.84 92 ARG A CA 1
ATOM 716 C C . ARG A 1 92 ? -6.766 0.927 22.643 1.00 44.84 92 ARG A C 1
ATOM 718 O O . ARG A 1 92 ? -7.571 0.063 22.320 1.00 44.84 92 ARG A O 1
ATOM 725 N N . THR A 1 93 ? -6.182 0.961 23.836 1.00 39.16 93 THR A N 1
ATOM 726 C CA . THR A 1 93 ? -6.736 0.330 25.024 1.00 39.16 93 THR A CA 1
ATOM 727 C C . THR A 1 93 ? -8.028 1.077 25.295 1.00 39.16 93 THR A C 1
ATOM 729 O O . THR A 1 93 ? -8.025 2.127 25.937 1.00 39.16 93 THR A O 1
ATOM 732 N N . ASN A 1 94 ? -9.112 0.595 24.700 1.00 40.03 94 ASN A N 1
ATOM 733 C CA . ASN A 1 94 ? -10.428 0.957 25.171 1.00 40.03 94 ASN A CA 1
ATOM 734 C C . ASN A 1 94 ? -10.661 0.229 26.499 1.00 40.03 94 ASN A C 1
ATOM 736 O O . ASN A 1 94 ? -10.198 -0.895 26.695 1.00 40.03 94 ASN A O 1
ATOM 740 N N . GLN A 1 95 ? -11.280 1.001 27.385 1.00 38.91 95 GLN A N 1
ATOM 741 C CA . GLN A 1 95 ? -11.592 0.794 28.796 1.00 38.91 95 GLN A CA 1
ATOM 742 C C . GLN A 1 95 ? -12.210 -0.561 29.134 1.00 38.91 95 GLN A C 1
ATOM 744 O O . GLN A 1 95 ? -12.946 -1.106 28.283 1.00 38.91 95 GLN A O 1
#